Protein AF-A0A7S3PQF5-F1 (afdb_monomer_lite)

Radius of gyration: 13.67 Å; chains: 1; bounding box: 30×28×40 Å

Foldseek 3Di:
DVQLVVLVVVVVVDDPPDDPLVSVLSNLVVCVVVVVLVVLLVCCVVVVVVLVDPDPVSLVSLQSSLLSQLVSCVVVVVLVSNVVSLVSYDCPDPSSVVSVVVNVD

Structure (mmCIF, N/CA/C/O backbone):
data_AF-A0A7S3PQF5-F1
#
_entry.id   AF-A0A7S3PQF5-F1
#
loop_
_atom_site.group_PDB
_atom_site.id
_atom_site.type_symbol
_atom_site.label_atom_id
_atom_site.label_alt_id
_atom_site.label_comp_id
_atom_site.label_asym_id
_atom_site.label_entity_id
_atom_site.label_seq_id
_atom_site.pdbx_PDB_ins_code
_atom_site.Cartn_x
_atom_site.Cartn_y
_atom_site.Cartn_z
_atom_site.occupancy
_atom_site.B_iso_or_equiv
_atom_site.auth_seq_id
_atom_site.auth_comp_id
_atom_site.auth_asym_id
_atom_site.auth_atom_id
_atom_site.pdbx_PDB_model_num
ATOM 1 N N . GLU A 1 1 ? -14.688 -6.769 11.380 1.00 59.69 1 GLU A N 1
ATOM 2 C CA . GLU A 1 1 ? -14.814 -5.324 11.695 1.00 59.69 1 GLU A CA 1
ATOM 3 C C . GLU A 1 1 ? -14.198 -4.900 13.037 1.00 59.69 1 GLU A C 1
ATOM 5 O O . GLU A 1 1 ? -13.772 -3.756 13.149 1.00 59.69 1 GLU A O 1
ATOM 10 N N . GLU A 1 2 ? -14.071 -5.775 14.046 1.00 72.38 2 GLU A N 1
ATOM 11 C CA . GLU A 1 2 ? -13.470 -5.407 15.351 1.00 72.38 2 GLU A CA 1
ATOM 12 C C . GLU A 1 2 ? -12.016 -4.909 15.258 1.00 72.38 2 GLU A C 1
ATOM 14 O O . GLU A 1 2 ? -11.633 -3.976 15.961 1.00 72.38 2 GLU A O 1
ATOM 19 N N . ALA A 1 3 ? -11.219 -5.471 14.342 1.00 71.19 3 ALA A N 1
ATOM 20 C CA . ALA A 1 3 ? -9.831 -5.059 14.139 1.00 71.19 3 ALA A CA 1
ATOM 21 C C . ALA A 1 3 ? -9.707 -3.597 13.669 1.00 71.19 3 ALA A C 1
ATOM 23 O O . ALA A 1 3 ? -8.867 -2.867 14.191 1.00 71.19 3 ALA A O 1
ATOM 24 N N . LEU A 1 4 ? -10.567 -3.144 12.744 1.00 73.19 4 LEU A N 1
ATOM 25 C CA . LEU A 1 4 ? -10.555 -1.756 12.267 1.00 73.19 4 LEU A CA 1
ATOM 26 C C . LEU A 1 4 ? -10.899 -0.791 13.411 1.00 73.19 4 LEU A C 1
ATOM 28 O O . LEU A 1 4 ? -10.153 0.153 13.656 1.00 73.19 4 LEU A O 1
ATOM 32 N N . LYS A 1 5 ? -11.948 -1.103 14.190 1.00 76.19 5 LYS A N 1
ATOM 33 C CA . LYS A 1 5 ? -12.353 -0.302 15.359 1.00 76.19 5 LYS A CA 1
ATOM 34 C C . LYS A 1 5 ? -11.231 -0.161 16.388 1.00 76.19 5 LYS A C 1
ATOM 36 O O . LYS A 1 5 ? -11.052 0.919 16.943 1.00 76.19 5 LYS A O 1
ATOM 41 N N . ALA A 1 6 ? -10.458 -1.221 16.626 1.00 73.00 6 ALA A N 1
ATOM 42 C CA . ALA A 1 6 ? -9.321 -1.175 17.541 1.00 73.00 6 ALA A CA 1
ATOM 43 C C . ALA A 1 6 ? -8.180 -0.278 17.024 1.00 73.00 6 ALA A C 1
ATOM 45 O O . ALA A 1 6 ? -7.560 0.433 17.817 1.00 73.00 6 ALA A O 1
ATOM 46 N N . TYR A 1 7 ? -7.906 -0.288 15.715 1.00 73.19 7 TYR A N 1
ATOM 47 C CA . TYR A 1 7 ? -6.903 0.595 15.116 1.00 73.19 7 TYR A CA 1
ATOM 48 C C . TYR A 1 7 ? -7.358 2.057 15.102 1.00 73.19 7 TYR A C 1
ATOM 50 O O . TYR A 1 7 ? -6.576 2.910 15.512 1.00 73.19 7 TYR A O 1
ATOM 58 N N . ASP A 1 8 ? -8.606 2.350 14.725 1.00 74.38 8 ASP A N 1
ATOM 59 C CA . ASP A 1 8 ? -9.155 3.715 14.763 1.00 74.38 8 ASP A CA 1
ATOM 60 C C . ASP A 1 8 ? -9.210 4.269 16.193 1.00 74.38 8 ASP A C 1
ATOM 62 O O . ASP A 1 8 ? -8.865 5.425 16.426 1.00 74.38 8 ASP A O 1
ATOM 66 N N . ALA A 1 9 ? -9.580 3.443 17.179 1.00 73.81 9 ALA A N 1
ATOM 67 C CA . ALA A 1 9 ? -9.551 3.846 18.583 1.00 73.81 9 ALA A CA 1
ATOM 68 C C . ALA A 1 9 ? -8.127 4.171 19.055 1.00 73.81 9 ALA A C 1
ATOM 70 O O . ALA A 1 9 ? -7.935 5.144 19.775 1.00 73.81 9 ALA A O 1
AT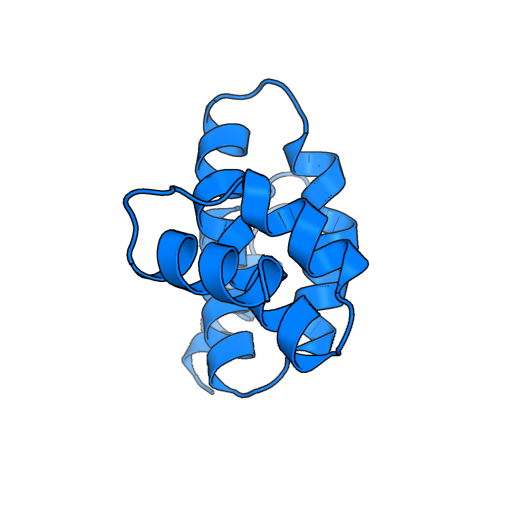OM 71 N N . LYS A 1 10 ? -7.120 3.396 18.629 1.00 70.81 10 LYS A N 1
ATOM 72 C CA . LYS A 1 10 ? -5.718 3.678 18.964 1.00 70.81 10 LYS A CA 1
ATOM 73 C C . LYS A 1 10 ? -5.185 4.915 18.251 1.00 70.81 10 LYS A C 1
ATOM 75 O O . LYS A 1 10 ? -4.495 5.691 18.892 1.00 70.81 10 LYS A O 1
ATOM 80 N N . LEU A 1 11 ? -5.534 5.122 16.982 1.00 66.00 11 LEU A N 1
ATOM 81 C CA . LEU A 1 11 ? -5.160 6.319 16.220 1.00 66.00 11 LEU A CA 1
ATOM 82 C C . LEU A 1 11 ? -5.720 7.599 16.853 1.00 66.00 11 LEU A C 1
ATOM 84 O O . LEU A 1 11 ? -5.007 8.588 16.914 1.00 66.00 11 LEU A O 1
ATOM 88 N N . LYS A 1 12 ? -6.938 7.559 17.410 1.00 65.06 12 LYS A N 1
ATOM 89 C CA . LYS A 1 12 ? -7.529 8.687 18.158 1.00 65.06 12 LYS A CA 1
ATOM 90 C C . LYS A 1 12 ? -6.840 9.000 19.491 1.00 65.06 12 LYS A C 1
ATOM 92 O O . LYS A 1 12 ? -7.054 10.075 20.035 1.00 65.06 12 LYS A O 1
ATOM 97 N N . LEU A 1 13 ? -6.088 8.050 20.047 1.00 61.78 13 LEU A N 1
ATOM 98 C CA . LEU A 1 13 ? -5.368 8.202 21.317 1.00 61.78 13 LEU A CA 1
ATOM 99 C C . LEU A 1 13 ? -3.896 8.579 21.121 1.00 61.78 13 LEU A C 1
ATOM 101 O O . LEU A 1 13 ? -3.211 8.863 22.102 1.00 61.78 13 LEU A O 1
ATOM 105 N N . VAL A 1 14 ? -3.395 8.533 19.887 1.00 61.38 14 VAL A N 1
ATOM 106 C CA . VAL A 1 14 ? -2.037 8.963 19.562 1.00 61.38 14 VAL A CA 1
ATOM 107 C C . VAL A 1 14 ? -2.065 10.468 19.307 1.00 61.38 14 VAL A C 1
ATOM 109 O O . VAL A 1 14 ? -2.930 10.946 18.579 1.00 61.38 14 VAL A O 1
ATOM 112 N N . ASP A 1 15 ? -1.130 11.204 19.914 1.00 55.75 15 ASP A N 1
ATOM 113 C CA . ASP A 1 15 ? -0.863 12.610 19.589 1.00 55.75 15 ASP A CA 1
ATOM 114 C C . ASP A 1 15 ? -0.802 12.803 18.068 1.00 55.75 15 ASP A C 1
ATOM 116 O O . ASP A 1 15 ? -0.079 12.071 17.389 1.00 55.75 15 ASP A O 1
ATOM 120 N N . GLU A 1 16 ? -1.503 13.810 17.541 1.00 53.09 16 GLU A N 1
ATOM 121 C CA . GLU A 1 16 ? -1.546 14.122 16.101 1.00 53.09 16 GLU A CA 1
ATOM 122 C C . GLU A 1 16 ? -0.141 14.313 15.491 1.00 53.09 16 GLU A C 1
ATOM 124 O O . GLU A 1 16 ? 0.068 14.075 14.301 1.00 53.09 16 GLU A O 1
ATOM 129 N N . ASP A 1 17 ? 0.843 14.663 16.325 1.00 50.44 17 ASP A N 1
ATOM 130 C CA . ASP A 1 17 ? 2.247 14.864 15.958 1.00 50.44 17 ASP A CA 1
ATOM 131 C C . ASP A 1 17 ? 3.028 13.544 1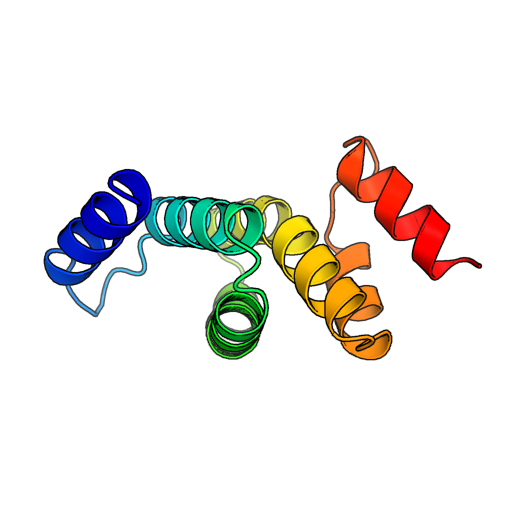5.755 1.00 50.44 17 ASP A C 1
ATOM 133 O O . ASP A 1 17 ? 4.037 13.498 15.046 1.00 50.44 17 ASP A O 1
ATOM 137 N N . LYS A 1 18 ? 2.569 12.427 16.342 1.00 60.12 18 LYS A N 1
ATOM 138 C CA . LYS A 1 18 ? 3.224 11.113 16.235 1.00 60.12 18 LYS A CA 1
ATOM 139 C C . LYS A 1 18 ? 2.499 10.217 15.243 1.00 60.12 18 LYS A C 1
ATOM 141 O O . LYS A 1 18 ? 1.630 9.423 15.585 1.00 60.12 18 LYS A O 1
ATOM 146 N N . LEU A 1 19 ? 2.953 10.261 13.999 1.00 68.62 19 LEU A N 1
ATOM 147 C CA . LEU A 1 19 ? 2.531 9.324 12.965 1.00 68.62 19 LEU A CA 1
ATOM 148 C C . LEU A 1 19 ? 2.962 7.881 13.307 1.00 68.62 19 LEU A C 1
ATOM 150 O O . LEU A 1 19 ? 4.087 7.465 13.021 1.00 68.62 19 LEU A O 1
ATOM 154 N N . ASP A 1 20 ? 2.068 7.086 13.899 1.00 80.00 20 ASP A N 1
ATOM 155 C CA . ASP A 1 20 ? 2.346 5.678 14.202 1.00 80.00 20 ASP A CA 1
ATOM 156 C C . ASP A 1 20 ? 2.160 4.795 12.955 1.00 80.00 20 ASP A C 1
ATOM 158 O O . ASP A 1 20 ? 1.107 4.209 12.687 1.00 80.00 20 ASP A O 1
ATOM 162 N N . LEU A 1 21 ? 3.236 4.685 12.175 1.00 81.94 21 LEU A N 1
ATOM 163 C CA . LEU A 1 21 ? 3.278 3.941 10.912 1.00 81.94 21 LEU A CA 1
ATOM 164 C C . LEU A 1 21 ? 2.868 2.465 11.056 1.00 81.94 21 LEU A C 1
ATOM 166 O O . LEU A 1 21 ? 2.383 1.864 10.094 1.00 81.94 21 LEU A O 1
ATOM 170 N N . LYS A 1 22 ? 3.037 1.859 12.240 1.00 80.81 22 LYS A N 1
ATOM 171 C CA . LYS A 1 22 ? 2.635 0.464 12.477 1.00 80.81 22 LYS A CA 1
ATOM 172 C C . LYS A 1 22 ? 1.121 0.342 12.614 1.00 80.81 22 LYS A C 1
ATOM 174 O O . LYS A 1 22 ? 0.547 -0.592 12.051 1.00 80.81 22 LYS A O 1
ATOM 179 N N . LEU A 1 23 ? 0.481 1.269 13.330 1.00 83.94 23 LEU A N 1
ATOM 180 C CA . LEU A 1 23 ? -0.978 1.310 13.449 1.00 83.94 23 LEU A CA 1
ATOM 181 C C . LEU A 1 23 ? -1.631 1.610 12.099 1.00 83.94 23 LEU A C 1
ATOM 183 O O . LEU A 1 23 ? -2.546 0.888 11.702 1.00 83.94 23 LEU A O 1
ATOM 187 N N . THR A 1 24 ? -1.104 2.584 11.351 1.00 85.69 24 THR A N 1
ATOM 188 C CA . THR A 1 24 ? -1.604 2.922 10.009 1.00 85.69 24 THR A CA 1
ATOM 189 C C . THR A 1 24 ? -1.506 1.735 9.051 1.00 85.69 24 THR A C 1
ATOM 191 O O . THR A 1 24 ? -2.472 1.415 8.359 1.00 85.69 24 THR A O 1
ATOM 194 N N . LEU A 1 25 ? -0.385 1.003 9.061 1.00 86.31 25 LEU A N 1
ATOM 195 C CA . LEU A 1 25 ? -0.237 -0.212 8.255 1.00 86.31 25 LEU A CA 1
ATOM 196 C C . LEU A 1 25 ? -1.242 -1.306 8.661 1.00 86.31 25 LEU A C 1
ATOM 198 O O . LEU A 1 25 ? -1.773 -2.001 7.794 1.00 86.31 25 LEU A O 1
ATOM 202 N N . GLY A 1 26 ? -1.510 -1.463 9.961 1.00 86.31 26 GLY A N 1
ATOM 203 C CA . GLY A 1 26 ? -2.534 -2.378 10.473 1.00 86.31 26 GLY A CA 1
ATOM 204 C C . GLY A 1 26 ? -3.931 -2.024 9.961 1.00 86.31 26 GLY A C 1
ATOM 205 O O . GLY A 1 26 ? -4.602 -2.879 9.380 1.00 86.31 26 GLY A O 1
ATOM 206 N N . ARG A 1 27 ? -4.317 -0.746 10.074 1.00 86.75 27 ARG A N 1
ATOM 207 C CA . ARG A 1 27 ? -5.584 -0.209 9.547 1.00 86.75 27 ARG A CA 1
ATOM 208 C C . ARG A 1 27 ? -5.717 -0.465 8.045 1.00 86.75 27 ARG A C 1
ATOM 210 O O . ARG A 1 27 ? -6.710 -1.043 7.613 1.00 86.75 27 ARG A O 1
ATOM 217 N N . MET A 1 28 ? -4.695 -0.123 7.258 1.00 89.44 28 MET A N 1
ATOM 218 C CA . MET A 1 28 ? -4.689 -0.338 5.805 1.00 89.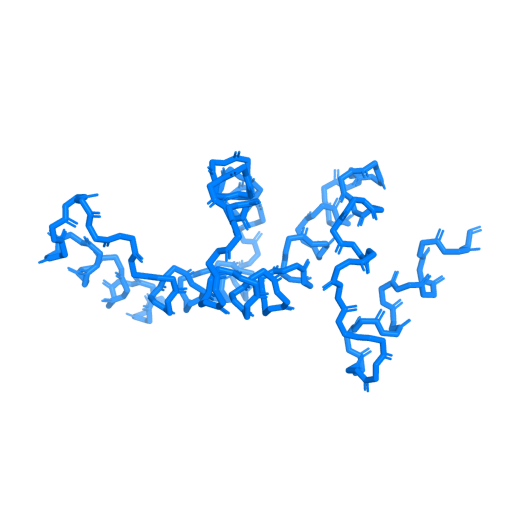44 28 MET A CA 1
ATOM 219 C C . MET A 1 28 ? -4.881 -1.808 5.424 1.00 89.44 28 MET A C 1
ATOM 221 O O . MET A 1 28 ? -5.631 -2.109 4.503 1.00 89.44 28 MET A O 1
ATOM 225 N N . ARG A 1 29 ? -4.235 -2.746 6.130 1.00 87.12 29 ARG A N 1
ATOM 226 C CA . ARG A 1 29 ? -4.415 -4.184 5.866 1.00 87.12 29 ARG A CA 1
ATOM 227 C C . ARG A 1 29 ? -5.849 -4.636 6.121 1.00 87.12 29 ARG A C 1
ATOM 229 O O . ARG A 1 29 ? -6.364 -5.441 5.350 1.00 87.12 29 ARG A O 1
ATOM 236 N N . CYS A 1 30 ? -6.493 -4.110 7.162 1.00 89.25 30 CYS A N 1
ATOM 237 C CA . CYS A 1 30 ? -7.906 -4.370 7.420 1.00 89.25 30 CYS A CA 1
ATOM 238 C C . CYS A 1 30 ? -8.797 -3.795 6.312 1.00 89.25 30 CYS A C 1
ATOM 240 O O . CYS A 1 30 ? -9.651 -4.520 5.814 1.00 89.25 30 CYS A O 1
ATOM 242 N N . LEU A 1 31 ? -8.568 -2.551 5.881 1.00 88.06 31 LEU A N 1
ATOM 243 C CA . LEU A 1 31 ? -9.314 -1.923 4.778 1.00 88.06 31 LEU A CA 1
ATOM 244 C C . LEU A 1 31 ? -9.199 -2.738 3.483 1.00 88.06 31 LE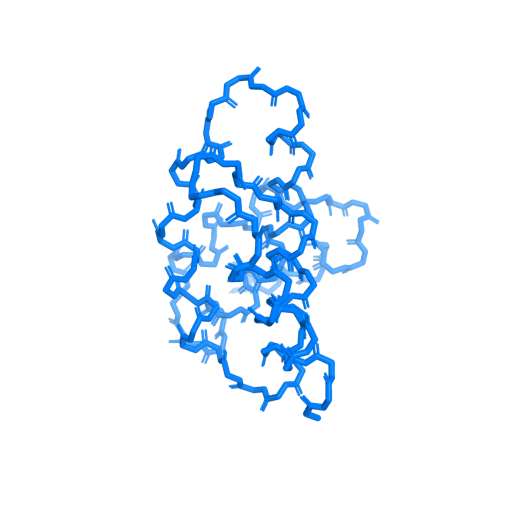U A C 1
ATOM 246 O O . LEU A 1 31 ? -10.198 -3.113 2.878 1.00 88.06 31 LEU A O 1
ATOM 250 N N . VAL A 1 32 ? -7.977 -3.132 3.130 1.00 87.38 32 VAL A N 1
ATOM 251 C CA . VAL A 1 32 ? -7.680 -3.977 1.966 1.00 87.38 32 VAL A CA 1
ATOM 252 C C . VAL A 1 32 ? -8.326 -5.367 2.052 1.00 87.38 32 VAL A C 1
ATOM 254 O O . VAL A 1 32 ? -8.652 -5.951 1.017 1.00 87.38 32 VAL A O 1
ATOM 257 N N . ALA A 1 33 ? -8.505 -5.915 3.256 1.00 86.81 33 ALA A N 1
ATOM 258 C CA . ALA A 1 33 ? -9.223 -7.171 3.470 1.00 86.81 33 ALA A CA 1
ATOM 259 C C . ALA A 1 33 ? -10.749 -7.006 3.369 1.00 86.81 33 ALA A C 1
ATOM 261 O O . ALA A 1 33 ? -11.430 -7.951 2.984 1.00 86.81 33 ALA A O 1
ATOM 262 N N . MET A 1 34 ? -11.274 -5.821 3.692 1.00 88.19 34 MET A N 1
ATOM 263 C CA . MET A 1 34 ? -12.699 -5.489 3.562 1.00 88.19 34 MET A CA 1
ATOM 264 C C . MET A 1 34 ? -13.085 -5.043 2.147 1.00 88.19 34 MET A C 1
ATOM 266 O O . MET A 1 34 ? -14.264 -5.025 1.828 1.00 88.19 34 MET A O 1
ATOM 270 N N . GLY A 1 35 ? -12.106 -4.743 1.288 1.00 86.56 35 GLY A N 1
ATOM 271 C CA . GLY A 1 35 ? -12.350 -4.243 -0.067 1.00 86.56 35 GLY A CA 1
ATOM 272 C C . GLY A 1 35 ? -12.465 -2.719 -0.158 1.00 86.56 35 GLY A C 1
ATOM 273 O O . GLY A 1 35 ? -12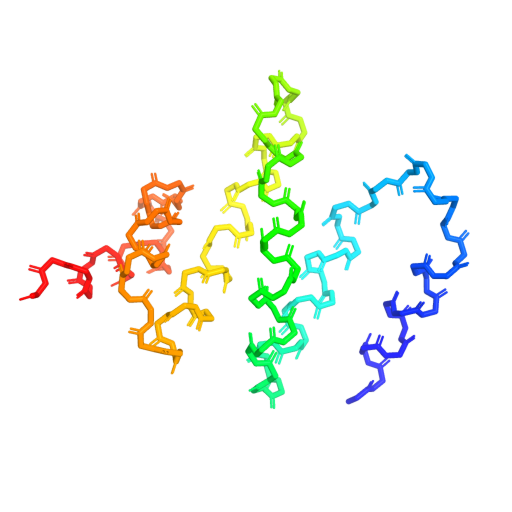.753 -2.195 -1.228 1.00 86.56 35 GLY A O 1
ATOM 274 N N . GLU A 1 36 ? -12.169 -2.011 0.929 1.00 89.38 36 GLU A N 1
ATOM 275 C CA . GLU A 1 36 ? -12.222 -0.550 1.031 1.00 89.38 36 GLU A CA 1
ATOM 276 C C . GLU A 1 36 ? -10.935 0.067 0.455 1.00 89.38 36 GLU A C 1
ATOM 278 O O . GLU A 1 36 ? -10.077 0.585 1.175 1.00 89.38 36 GLU A O 1
ATOM 283 N N . TYR A 1 37 ? -10.736 -0.064 -0.859 1.00 89.81 37 TYR A N 1
ATOM 284 C CA . TYR A 1 37 ? -9.508 0.391 -1.524 1.00 89.81 37 TYR A CA 1
ATOM 285 C C . TYR A 1 37 ? -9.438 1.917 -1.687 1.00 89.81 37 TYR A C 1
ATOM 287 O O . TYR A 1 37 ? -8.338 2.460 -1.733 1.00 89.81 37 TYR A O 1
ATOM 295 N N . GLU A 1 38 ? -10.579 2.611 -1.717 1.00 89.19 38 GLU A N 1
ATOM 296 C CA . GLU A 1 38 ? -10.649 4.079 -1.798 1.00 89.19 38 GLU A CA 1
ATOM 297 C C . GLU A 1 38 ? -9.990 4.758 -0.598 1.00 89.19 38 GLU A C 1
ATOM 299 O O . GLU A 1 38 ? -9.113 5.606 -0.774 1.00 89.19 38 GLU A O 1
ATOM 304 N N . GLU A 1 39 ? -10.303 4.291 0.609 1.00 89.06 39 GLU A N 1
ATOM 305 C CA . GLU A 1 39 ? -9.670 4.760 1.844 1.00 89.06 39 GLU A CA 1
ATOM 306 C C . GLU A 1 39 ? -8.151 4.543 1.823 1.00 89.06 39 GLU A C 1
ATOM 308 O O . GLU A 1 39 ? -7.372 5.389 2.258 1.00 89.06 39 GLU A O 1
ATOM 313 N N . VAL A 1 40 ? -7.699 3.406 1.290 1.00 90.94 40 VAL A N 1
ATOM 314 C CA . VAL A 1 40 ? -6.269 3.073 1.210 1.00 90.94 40 VAL A CA 1
ATOM 315 C C . VAL A 1 40 ? -5.550 3.976 0.211 1.00 90.94 40 VAL A C 1
ATOM 317 O O . VAL A 1 40 ? -4.415 4.383 0.473 1.00 90.94 40 VAL A O 1
ATOM 320 N N . THR A 1 41 ? -6.199 4.322 -0.901 1.00 89.44 41 THR A N 1
ATOM 321 C CA . THR A 1 41 ? -5.666 5.290 -1.862 1.00 89.44 41 THR A CA 1
ATOM 322 C C . THR A 1 41 ? -5.563 6.681 -1.241 1.00 89.44 41 THR A C 1
ATOM 324 O O . THR A 1 41 ? -4.497 7.287 -1.349 1.00 89.44 41 THR A O 1
ATOM 327 N N . ALA A 1 42 ? -6.580 7.146 -0.508 1.00 90.31 42 ALA A N 1
ATOM 328 C CA . ALA A 1 42 ? -6.528 8.431 0.194 1.00 90.31 42 ALA A CA 1
ATOM 329 C C . ALA A 1 42 ? -5.371 8.485 1.212 1.00 90.31 42 ALA A C 1
ATOM 331 O O . ALA A 1 42 ? -4.580 9.430 1.218 1.00 90.31 42 ALA A O 1
ATOM 332 N N . ILE A 1 43 ? -5.191 7.419 2.006 1.00 89.81 43 ILE A N 1
ATOM 333 C CA . ILE A 1 43 ? -4.044 7.289 2.924 1.00 89.81 43 ILE A CA 1
ATOM 334 C C . ILE A 1 43 ? -2.723 7.338 2.151 1.00 89.81 43 ILE A C 1
ATOM 336 O O . ILE A 1 43 ? -1.761 7.946 2.617 1.00 89.81 43 ILE A O 1
ATOM 340 N N . SER A 1 44 ? -2.646 6.701 0.979 1.00 89.88 44 SER A N 1
ATOM 341 C CA . SER A 1 44 ? -1.423 6.701 0.173 1.00 89.88 44 SER A CA 1
ATOM 342 C C . SER A 1 44 ? -1.029 8.109 -0.273 1.00 89.88 44 SER A C 1
ATOM 344 O O . SER A 1 44 ? 0.148 8.453 -0.208 1.00 89.88 44 SER A O 1
ATOM 346 N N . GLU A 1 45 ? -1.991 8.948 -0.656 1.00 89.00 45 GLU A N 1
ATOM 347 C CA . GLU A 1 45 ? -1.729 10.307 -1.138 1.00 89.00 45 GLU A CA 1
ATOM 348 C C . GLU A 1 45 ? -1.233 11.228 -0.020 1.00 89.00 45 GLU A C 1
ATOM 350 O O . GLU A 1 45 ? -0.339 12.043 -0.247 1.00 89.00 45 GLU A O 1
ATOM 355 N N . GLU A 1 46 ? -1.735 11.050 1.202 1.00 87.38 46 GLU A N 1
ATOM 356 C CA . GLU A 1 46 ? -1.276 11.812 2.364 1.00 87.38 46 GLU A CA 1
ATOM 357 C C . GLU A 1 46 ? 0.075 11.311 2.901 1.00 87.38 46 GLU A C 1
ATOM 359 O O . GLU A 1 46 ? 0.968 12.099 3.230 1.00 87.38 46 GLU A O 1
ATOM 364 N N . LEU A 1 47 ? 0.231 9.991 3.015 1.00 87.06 47 LEU A N 1
ATOM 365 C CA . LEU A 1 47 ? 1.339 9.374 3.737 1.00 87.06 47 LEU A CA 1
ATOM 366 C C . LEU A 1 47 ? 2.592 9.227 2.873 1.00 87.06 47 LEU A C 1
ATOM 368 O O . LEU A 1 47 ? 3.711 9.353 3.372 1.00 87.06 47 LEU A O 1
ATOM 372 N N . TRP A 1 48 ? 2.436 8.963 1.574 1.00 88.38 48 TRP A N 1
ATOM 373 C CA . TRP A 1 48 ? 3.563 8.699 0.681 1.00 88.38 48 TRP A CA 1
ATOM 374 C C . TRP A 1 48 ? 4.558 9.865 0.574 1.00 88.38 48 TRP A C 1
ATOM 376 O O . TRP A 1 48 ? 5.763 9.609 0.675 1.00 88.38 48 TRP A O 1
ATOM 386 N N . PRO A 1 49 ? 4.121 11.137 0.462 1.00 86.69 49 PRO A N 1
ATOM 387 C CA . PRO A 1 49 ? 5.028 12.281 0.509 1.00 86.69 49 PRO A CA 1
ATOM 388 C C . PRO A 1 49 ? 5.760 12.402 1.852 1.00 86.69 49 PRO A C 1
ATOM 390 O O . PRO A 1 49 ? 6.958 12.673 1.863 1.00 86.69 49 PRO A O 1
ATOM 393 N N . ARG A 1 50 ? 5.083 12.125 2.978 1.00 83.62 50 ARG A N 1
ATOM 394 C CA . ARG A 1 50 ? 5.679 12.158 4.332 1.00 83.62 50 ARG A CA 1
ATOM 395 C C . ARG A 1 50 ? 6.723 11.050 4.532 1.00 83.62 50 ARG A C 1
ATOM 397 O O . ARG A 1 50 ? 7.674 11.197 5.293 1.00 83.62 50 ARG A O 1
ATOM 404 N N . LEU A 1 51 ? 6.596 9.942 3.806 1.00 81.44 51 LEU A N 1
ATOM 405 C CA . LEU A 1 51 ? 7.557 8.836 3.823 1.00 81.44 51 LEU A CA 1
ATOM 406 C C . LEU A 1 51 ? 8.768 9.043 2.897 1.00 81.44 51 LEU A C 1
ATOM 408 O O . LEU A 1 51 ? 9.659 8.194 2.888 1.00 81.44 51 LEU A O 1
ATOM 412 N N . ASN A 1 52 ? 8.830 10.129 2.112 1.00 72.75 52 ASN A N 1
ATOM 413 C CA . ASN A 1 52 ? 10.003 10.461 1.285 1.00 72.75 52 ASN A CA 1
ATOM 414 C C . ASN A 1 52 ? 11.187 11.018 2.099 1.00 72.75 52 ASN A C 1
ATOM 416 O O . ASN A 1 52 ? 12.271 11.184 1.544 1.00 72.75 52 ASN A O 1
ATOM 420 N N . HIS A 1 53 ? 11.010 11.328 3.386 1.00 70.75 53 HIS A N 1
ATOM 421 C CA . HIS A 1 53 ? 12.098 11.836 4.225 1.00 70.75 53 HIS A CA 1
ATOM 422 C C . HIS A 1 53 ? 13.153 10.752 4.522 1.00 70.75 53 HIS A C 1
ATOM 424 O O . HIS A 1 53 ? 12.816 9.581 4.690 1.00 70.75 53 HIS A O 1
ATOM 430 N N . SER A 1 54 ? 14.427 11.157 4.634 1.00 62.53 54 SER A N 1
ATOM 431 C CA . SER A 1 54 ? 15.612 10.293 4.823 1.00 62.53 54 SER A CA 1
ATOM 432 C C . SER A 1 54 ? 15.707 9.586 6.186 1.00 62.53 54 SER A C 1
ATOM 434 O O . SER A 1 54 ? 16.802 9.232 6.622 1.00 62.53 54 SER A O 1
ATOM 436 N N . ASP A 1 55 ? 14.589 9.380 6.879 1.00 79.50 55 ASP A N 1
ATOM 437 C CA . ASP A 1 55 ? 14.575 8.647 8.138 1.00 79.50 55 ASP A CA 1
ATOM 438 C C . ASP A 1 55 ? 14.544 7.129 7.885 1.00 79.50 55 ASP A C 1
ATOM 440 O O . ASP A 1 55 ? 13.756 6.607 7.087 1.00 79.50 55 ASP A O 1
ATOM 444 N N . ALA A 1 56 ? 15.406 6.387 8.584 1.00 78.44 56 ALA A N 1
ATOM 445 C CA . ALA A 1 56 ? 15.528 4.940 8.416 1.00 78.44 56 ALA A CA 1
ATOM 446 C C . ALA A 1 56 ? 14.233 4.183 8.772 1.00 78.44 56 ALA A C 1
ATOM 448 O O . ALA A 1 56 ? 13.981 3.099 8.234 1.00 78.44 56 ALA A O 1
ATOM 449 N N . SER A 1 57 ? 13.399 4.729 9.664 1.00 77.56 57 SER A N 1
ATOM 450 C CA . SER A 1 57 ? 12.094 4.158 10.001 1.00 77.56 57 SER A CA 1
ATOM 451 C C . SER A 1 57 ? 11.067 4.387 8.884 1.00 77.56 57 SER A C 1
ATOM 453 O O . SER A 1 57 ? 10.324 3.459 8.550 1.00 77.56 57 SER A O 1
ATOM 455 N N . HIS A 1 58 ? 11.098 5.551 8.224 1.00 81.69 58 HIS A N 1
ATOM 456 C CA . HIS A 1 58 ? 10.227 5.874 7.089 1.00 81.69 58 HIS A CA 1
ATOM 457 C C . HIS A 1 58 ? 10.539 4.996 5.874 1.00 81.69 58 HIS A C 1
ATOM 459 O O . HIS A 1 58 ? 9.626 4.440 5.263 1.00 81.69 58 HIS A O 1
ATOM 465 N N . LEU A 1 59 ? 11.823 4.764 5.582 1.00 82.06 59 LEU A N 1
ATOM 466 C CA . LEU A 1 59 ? 12.264 3.837 4.531 1.00 82.06 59 LEU A CA 1
ATOM 467 C C . LEU A 1 59 ? 11.741 2.409 4.753 1.00 82.06 59 LEU A C 1
ATOM 469 O O . LEU A 1 59 ? 11.265 1.764 3.816 1.00 82.06 59 LEU A O 1
ATOM 473 N N . LYS A 1 60 ? 11.791 1.910 5.997 1.00 83.62 60 LYS A N 1
ATOM 474 C CA . LYS A 1 60 ? 11.238 0.591 6.350 1.00 83.62 60 LYS A CA 1
ATOM 475 C C . LYS A 1 60 ? 9.719 0.556 6.189 1.00 83.62 60 LYS A C 1
ATOM 477 O O . LYS A 1 60 ? 9.194 -0.387 5.599 1.00 83.62 60 LYS A O 1
ATOM 482 N N . ALA A 1 61 ? 9.012 1.577 6.671 1.00 84.44 61 ALA A N 1
ATOM 483 C CA . ALA A 1 61 ? 7.560 1.662 6.535 1.00 84.44 61 ALA A CA 1
ATOM 484 C C . ALA A 1 61 ? 7.128 1.704 5.065 1.00 84.44 61 ALA A C 1
ATOM 486 O O . ALA A 1 61 ? 6.234 0.957 4.670 1.00 84.44 61 ALA A O 1
ATOM 487 N N . ARG A 1 62 ? 7.831 2.480 4.233 1.00 87.31 62 ARG A N 1
ATOM 488 C CA . ARG A 1 62 ? 7.589 2.575 2.791 1.00 87.31 62 ARG A CA 1
ATOM 489 C C . ARG A 1 62 ? 7.642 1.207 2.114 1.00 87.31 62 ARG A C 1
ATOM 491 O O . ARG A 1 62 ? 6.726 0.880 1.369 1.00 87.31 62 ARG A O 1
ATOM 498 N N . LYS A 1 63 ? 8.645 0.376 2.422 1.00 86.38 63 LYS A N 1
ATOM 499 C CA . LYS A 1 63 ? 8.748 -0.994 1.879 1.00 86.38 63 LYS A CA 1
ATOM 500 C C . LYS A 1 63 ? 7.548 -1.871 2.246 1.00 86.38 63 LYS A C 1
ATOM 502 O O . LYS A 1 63 ? 7.109 -2.681 1.436 1.00 86.38 63 LYS A O 1
ATOM 507 N N . HIS A 1 64 ? 7.008 -1.712 3.455 1.00 86.69 64 HIS A N 1
ATOM 508 C CA . HIS A 1 64 ? 5.851 -2.484 3.916 1.00 86.69 64 HIS A CA 1
ATOM 509 C C . HIS A 1 64 ? 4.506 -1.947 3.412 1.00 86.69 64 HIS A C 1
ATOM 511 O O . HIS A 1 64 ? 3.566 -2.728 3.264 1.00 86.69 64 HIS A O 1
ATOM 517 N N . MET A 1 65 ? 4.404 -0.642 3.157 1.00 89.75 65 MET A N 1
ATOM 518 C CA . MET A 1 65 ? 3.180 0.023 2.697 1.00 89.75 65 MET A CA 1
ATOM 519 C C . MET A 1 65 ? 3.045 0.030 1.170 1.00 89.75 65 MET A C 1
ATOM 521 O O . MET A 1 65 ? 1.938 -0.122 0.663 1.00 89.75 65 MET A O 1
ATOM 525 N N . ALA A 1 66 ? 4.160 0.106 0.439 1.00 90.75 66 ALA A N 1
ATOM 526 C CA . ALA A 1 66 ? 4.207 0.060 -1.022 1.00 90.75 66 ALA A CA 1
ATOM 527 C C . ALA A 1 66 ? 3.367 -1.068 -1.659 1.00 90.75 66 ALA A C 1
ATOM 529 O O . ALA A 1 66 ? 2.594 -0.759 -2.563 1.00 90.75 66 ALA A O 1
ATOM 530 N N . PRO A 1 67 ? 3.428 -2.345 -1.219 1.00 90.31 67 PRO A N 1
ATOM 531 C CA . PRO A 1 67 ? 2.613 -3.394 -1.837 1.00 90.31 67 PRO A CA 1
ATOM 532 C C . PRO A 1 67 ? 1.112 -3.208 -1.572 1.00 90.31 67 PRO A C 1
ATOM 534 O O . PRO A 1 67 ? 0.288 -3.552 -2.414 1.00 90.31 67 PRO A O 1
ATOM 537 N N . VAL A 1 68 ? 0.750 -2.624 -0.425 1.00 90.69 68 VAL A N 1
ATOM 538 C CA . VAL A 1 68 ? -0.645 -2.337 -0.066 1.00 90.69 68 VAL A CA 1
ATOM 539 C C . VAL A 1 68 ? -1.201 -1.225 -0.960 1.00 90.69 68 VAL A C 1
ATOM 541 O O . VAL A 1 68 ? -2.290 -1.374 -1.512 1.00 90.69 68 VAL A O 1
ATOM 544 N N . PHE A 1 69 ? -0.423 -0.161 -1.175 1.00 92.19 69 PHE A N 1
ATOM 545 C CA . PHE A 1 69 ? -0.779 0.932 -2.083 1.00 92.19 69 PHE A CA 1
ATOM 546 C C . PHE A 1 69 ? -0.821 0.488 -3.547 1.00 92.19 69 PHE A C 1
ATOM 548 O O . PHE A 1 69 ? -1.764 0.814 -4.260 1.00 92.19 69 PHE A O 1
ATOM 555 N N . ALA A 1 70 ? 0.148 -0.319 -3.987 1.00 91.75 70 ALA A N 1
ATOM 556 C CA . ALA A 1 70 ? 0.152 -0.892 -5.330 1.00 91.75 70 ALA A CA 1
ATOM 557 C C . ALA A 1 70 ? -1.096 -1.750 -5.588 1.00 91.75 70 ALA A C 1
ATOM 559 O O . ALA A 1 70 ? -1.700 -1.643 -6.652 1.00 91.75 70 ALA A O 1
ATOM 560 N N . ARG A 1 71 ? -1.515 -2.565 -4.609 1.00 89.75 71 ARG A N 1
ATOM 561 C CA . ARG A 1 71 ? -2.744 -3.362 -4.715 1.00 89.75 71 ARG A CA 1
ATOM 562 C C . ARG A 1 71 ? -3.991 -2.480 -4.809 1.00 89.75 71 ARG A C 1
ATOM 564 O O . ARG A 1 71 ? -4.843 -2.761 -5.643 1.00 89.75 71 ARG A O 1
ATOM 571 N N . ALA A 1 72 ? -4.097 -1.435 -3.987 1.00 91.31 72 ALA A N 1
ATOM 572 C CA . ALA A 1 72 ? -5.226 -0.503 -4.045 1.00 91.31 72 ALA A CA 1
ATOM 573 C C . ALA A 1 72 ? -5.301 0.213 -5.405 1.00 91.31 72 ALA A C 1
ATOM 575 O O . ALA A 1 72 ? -6.354 0.212 -6.039 1.00 91.31 72 ALA A O 1
ATOM 576 N N . ALA A 1 73 ? -4.165 0.709 -5.903 1.00 92.00 73 ALA A N 1
ATOM 577 C CA . ALA A 1 73 ? -4.071 1.339 -7.218 1.00 92.00 73 ALA A CA 1
ATOM 578 C C . ALA A 1 73 ? -4.450 0.375 -8.356 1.00 92.00 73 ALA A C 1
ATOM 580 O O . ALA A 1 73 ? -5.158 0.765 -9.282 1.00 92.00 73 ALA A O 1
ATOM 581 N N . TRP A 1 74 ? -4.046 -0.898 -8.264 1.00 90.81 74 TRP A N 1
ATOM 582 C CA . TRP A 1 74 ? -4.426 -1.918 -9.242 1.00 90.81 74 TRP A CA 1
ATOM 583 C C . TRP A 1 74 ? -5.942 -2.140 -9.294 1.00 90.81 74 TRP A C 1
ATOM 585 O O . TRP A 1 74 ? -6.521 -2.128 -10.377 1.00 90.81 74 TRP A O 1
ATOM 595 N N . VAL A 1 75 ? -6.602 -2.280 -8.137 1.00 90.75 75 VAL A N 1
ATOM 596 C CA . VAL A 1 75 ? -8.064 -2.468 -8.071 1.00 90.75 75 VAL A CA 1
ATOM 597 C C . VAL A 1 75 ? -8.818 -1.256 -8.623 1.00 90.75 75 VAL A C 1
ATOM 599 O O . VAL A 1 75 ? -9.866 -1.407 -9.246 1.00 90.75 75 VAL A O 1
ATOM 602 N N . GLN A 1 76 ? -8.263 -0.059 -8.450 1.00 89.88 76 GLN A N 1
ATOM 603 C CA . GLN A 1 76 ? -8.829 1.177 -8.986 1.00 89.88 76 GLN A CA 1
ATOM 604 C C . GLN A 1 76 ? -8.477 1.443 -10.456 1.00 89.88 76 GLN A C 1
ATOM 606 O O . GLN A 1 76 ? -8.868 2.475 -10.991 1.00 89.88 76 GLN A O 1
ATOM 611 N N . ASN A 1 77 ? -7.771 0.527 -11.129 1.00 91.31 77 ASN A N 1
ATOM 612 C CA . ASN A 1 77 ? -7.264 0.708 -12.493 1.00 91.31 77 ASN A CA 1
ATOM 613 C C . ASN A 1 77 ? -6.320 1.922 -12.655 1.00 91.31 77 ASN A C 1
ATOM 615 O O . ASN A 1 77 ? -6.092 2.391 -13.772 1.00 91.31 77 ASN A O 1
ATOM 619 N N . ASP A 1 78 ? -5.718 2.411 -11.565 1.00 91.88 78 ASP A N 1
ATOM 620 C CA . ASP A 1 78 ? -4.703 3.466 -11.597 1.00 91.88 78 ASP A CA 1
ATOM 621 C C . ASP A 1 78 ? -3.308 2.854 -11.796 1.00 91.88 78 ASP A C 1
ATOM 623 O O . ASP A 1 78 ? -2.483 2.704 -10.887 1.00 91.88 78 ASP A O 1
ATOM 627 N N . TRP A 1 79 ? -3.037 2.485 -13.045 1.00 90.38 79 TRP A N 1
ATOM 628 C CA . TRP A 1 79 ? -1.769 1.884 -13.454 1.00 90.38 79 TRP A CA 1
ATOM 629 C C . TRP A 1 79 ? -0.562 2.807 -13.245 1.00 90.38 79 TRP A C 1
ATOM 631 O O . TRP A 1 79 ? 0.563 2.329 -13.078 1.00 90.38 79 TRP A O 1
ATOM 641 N N . HIS A 1 80 ? -0.771 4.126 -13.249 1.00 91.25 80 HIS A N 1
ATOM 642 C CA . HIS A 1 80 ? 0.296 5.094 -13.018 1.00 91.25 80 HIS A CA 1
ATOM 643 C C . HIS A 1 80 ? 0.762 5.045 -11.557 1.00 91.25 80 HIS A C 1
ATOM 645 O O . HIS A 1 80 ? 1.953 4.841 -11.300 1.00 91.25 80 HIS A O 1
ATOM 651 N N . LYS A 1 81 ? -0.173 5.139 -10.602 1.00 89.81 81 LYS A N 1
ATOM 652 C CA . LYS A 1 81 ? 0.135 4.999 -9.170 1.00 89.81 81 LYS A CA 1
ATOM 653 C C . LYS A 1 81 ? 0.666 3.607 -8.840 1.00 89.81 81 LYS A C 1
ATOM 655 O O . LYS A 1 81 ? 1.630 3.480 -8.085 1.00 89.81 81 LYS A O 1
ATOM 660 N N . MET A 1 82 ? 0.123 2.557 -9.460 1.00 90.75 82 MET A N 1
ATOM 661 C CA . MET A 1 82 ? 0.630 1.196 -9.272 1.00 90.75 82 MET A CA 1
ATOM 662 C C . MET A 1 82 ? 2.127 1.106 -9.609 1.00 90.75 82 MET A C 1
ATOM 664 O O . MET A 1 82 ? 2.913 0.647 -8.779 1.00 90.75 82 MET A O 1
ATOM 668 N N . ARG A 1 83 ? 2.554 1.626 -10.770 1.00 90.38 83 ARG A N 1
ATOM 669 C CA . ARG A 1 83 ? 3.975 1.672 -11.161 1.00 90.38 83 ARG A CA 1
ATOM 670 C C . ARG A 1 83 ? 4.839 2.438 -10.163 1.00 90.38 83 ARG A C 1
ATOM 672 O O . ARG A 1 83 ? 5.926 1.976 -9.818 1.00 90.38 83 ARG A O 1
ATOM 679 N N . GLN A 1 84 ? 4.349 3.569 -9.662 1.00 90.75 84 GLN A N 1
ATOM 680 C CA . GLN A 1 84 ? 5.061 4.383 -8.675 1.00 90.75 84 GLN A CA 1
ATOM 681 C C . GLN A 1 84 ? 5.341 3.617 -7.372 1.00 90.75 84 GLN A C 1
ATOM 683 O O . GLN A 1 84 ? 6.414 3.765 -6.781 1.00 90.75 84 GLN A O 1
ATOM 688 N N . PHE A 1 85 ? 4.402 2.793 -6.907 1.00 90.44 85 PHE A N 1
ATOM 689 C CA . PHE A 1 85 ? 4.566 2.049 -5.658 1.00 90.44 85 PHE A CA 1
ATOM 690 C C . PHE A 1 85 ? 5.374 0.760 -5.839 1.00 90.44 85 PHE A C 1
ATOM 692 O O . PHE A 1 85 ? 6.219 0.446 -5.001 1.00 90.44 85 PHE A O 1
ATOM 699 N N . VAL A 1 86 ? 5.188 0.050 -6.955 1.00 89.12 86 VAL A N 1
ATOM 700 C CA . VAL A 1 86 ? 5.829 -1.246 -7.239 1.00 89.12 86 VAL A CA 1
ATOM 701 C C . VAL A 1 86 ? 7.361 -1.178 -7.273 1.00 89.12 86 VAL A C 1
ATOM 703 O O . VAL A 1 86 ? 8.040 -2.110 -6.837 1.00 89.12 86 VAL A O 1
ATOM 706 N N . VAL A 1 87 ? 7.951 -0.062 -7.705 1.00 87.69 87 VAL A N 1
ATOM 707 C CA . VAL A 1 87 ? 9.421 0.083 -7.679 1.00 87.69 87 VAL A CA 1
ATOM 708 C C . VAL A 1 87 ? 9.995 0.096 -6.254 1.00 87.69 87 VAL A C 1
ATOM 710 O O . VAL A 1 87 ? 11.170 -0.201 -6.063 1.00 87.69 87 VAL A O 1
ATOM 713 N N . HIS A 1 88 ? 9.166 0.375 -5.243 1.00 86.19 88 HIS A N 1
ATOM 714 C CA . HIS A 1 88 ? 9.557 0.433 -3.832 1.00 86.19 88 HIS A CA 1
ATOM 715 C C . HIS A 1 88 ? 9.212 -0.840 -3.045 1.00 86.19 88 HIS A C 1
ATOM 717 O O . HIS A 1 88 ? 9.528 -0.925 -1.855 1.00 86.19 88 HIS A O 1
ATOM 723 N N . THR A 1 89 ? 8.561 -1.823 -3.674 1.00 84.19 89 THR A N 1
ATOM 724 C CA . THR A 1 89 ? 8.309 -3.127 -3.053 1.00 84.19 89 THR A CA 1
ATOM 725 C C . THR A 1 89 ? 9.572 -3.974 -3.072 1.00 84.19 89 THR A C 1
ATOM 727 O O . THR A 1 89 ? 10.333 -3.928 -4.040 1.00 84.19 89 THR A O 1
ATOM 730 N N . ASP A 1 90 ? 9.752 -4.793 -2.039 1.00 80.38 90 ASP A N 1
ATOM 731 C CA . ASP A 1 90 ? 10.817 -5.793 -2.010 1.00 80.38 90 ASP A CA 1
ATOM 732 C C . ASP A 1 90 ? 10.614 -6.815 -3.138 1.00 80.38 90 ASP A C 1
ATOM 734 O O . ASP A 1 90 ? 9.570 -7.463 -3.214 1.00 80.38 90 ASP A O 1
ATOM 738 N N . GLU A 1 91 ? 11.595 -6.928 -4.030 1.00 72.44 91 GLU A N 1
ATOM 739 C CA . GLU A 1 91 ? 11.561 -7.843 -5.174 1.00 72.44 91 GLU A CA 1
ATOM 740 C C . GLU A 1 91 ? 11.607 -9.319 -4.768 1.00 72.44 91 GLU A C 1
ATOM 742 O O . GLU A 1 91 ? 11.088 -10.167 -5.490 1.00 72.44 91 GLU A O 1
ATOM 747 N N . ASN A 1 92 ? 12.164 -9.621 -3.593 1.00 73.44 92 ASN A N 1
ATOM 748 C CA . ASN A 1 92 ? 12.263 -10.982 -3.073 1.00 73.44 92 ASN A CA 1
ATOM 749 C C . ASN A 1 92 ? 10.992 -11.402 -2.328 1.00 73.44 92 ASN A C 1
ATOM 751 O O . ASN A 1 92 ? 10.778 -12.584 -2.059 1.00 73.44 92 ASN A O 1
ATOM 755 N N . ALA A 1 93 ? 10.126 -10.445 -1.984 1.00 78.50 93 ALA A N 1
ATOM 756 C CA . ALA A 1 93 ? 8.833 -10.750 -1.403 1.00 78.50 93 ALA A CA 1
ATOM 757 C C . ALA A 1 93 ? 7.863 -11.206 -2.501 1.00 78.50 93 ALA A C 1
ATOM 759 O O . ALA A 1 93 ? 7.682 -10.519 -3.504 1.00 78.50 93 ALA A O 1
ATOM 760 N N . MET A 1 94 ? 7.153 -12.313 -2.261 1.00 80.75 94 MET A N 1
ATOM 761 C CA . MET A 1 94 ? 6.169 -12.884 -3.197 1.00 80.75 94 MET A CA 1
ATOM 762 C C . MET A 1 94 ? 5.160 -11.853 -3.732 1.00 80.75 94 MET A C 1
ATOM 764 O O . MET A 1 94 ? 4.794 -11.882 -4.905 1.00 80.75 94 MET A O 1
ATOM 768 N N . GLN A 1 95 ? 4.716 -10.913 -2.891 1.00 76.94 95 GLN A N 1
ATOM 769 C CA . GLN A 1 95 ? 3.804 -9.858 -3.341 1.00 76.94 95 GLN A CA 1
ATOM 770 C C . GLN A 1 95 ? 4.484 -8.851 -4.276 1.00 76.94 95 GLN A C 1
ATOM 772 O O . GLN A 1 95 ? 3.872 -8.428 -5.250 1.00 76.94 95 GLN A O 1
ATOM 777 N N . GLY A 1 96 ? 5.740 -8.486 -4.013 1.00 77.56 96 GLY A N 1
ATOM 778 C CA . GLY A 1 96 ? 6.481 -7.548 -4.853 1.00 77.56 96 GLY A CA 1
ATOM 779 C C . GLY A 1 96 ? 6.790 -8.127 -6.231 1.00 77.56 96 GLY A C 1
ATOM 780 O O . GLY A 1 96 ? 6.549 -7.461 -7.236 1.00 77.56 96 GLY A O 1
ATOM 781 N N . SER A 1 97 ? 7.241 -9.383 -6.298 1.00 82.62 97 SER A N 1
ATOM 782 C CA . SER A 1 97 ? 7.505 -10.057 -7.575 1.00 82.62 97 SER A CA 1
ATOM 783 C C . SER A 1 97 ? 6.237 -10.211 -8.424 1.00 82.62 97 SER A C 1
ATOM 785 O O . SER A 1 97 ? 6.256 -9.908 -9.616 1.00 82.62 97 SER A O 1
ATOM 787 N N . THR A 1 98 ? 5.111 -10.580 -7.805 1.00 83.06 98 THR A N 1
ATOM 788 C CA . THR A 1 98 ? 3.815 -10.704 -8.497 1.00 83.06 98 THR A CA 1
ATOM 789 C C . THR A 1 98 ? 3.332 -9.357 -9.042 1.00 83.06 98 THR A C 1
ATOM 791 O O . THR A 1 98 ? 2.941 -9.263 -10.203 1.00 83.06 98 THR A O 1
ATOM 794 N N . LEU A 1 99 ? 3.395 -8.289 -8.239 1.00 83.81 99 LEU A N 1
ATOM 795 C CA . LEU A 1 99 ? 2.971 -6.951 -8.669 1.00 83.81 99 LEU A CA 1
ATOM 796 C C . LEU A 1 99 ? 3.855 -6.392 -9.796 1.00 83.81 99 LEU A C 1
ATOM 798 O O . LEU A 1 99 ? 3.344 -5.729 -10.697 1.00 83.81 99 LEU A O 1
ATOM 802 N N . ARG A 1 1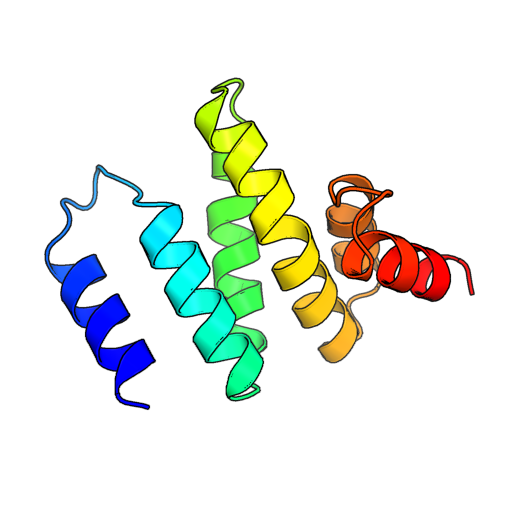00 ? 5.162 -6.685 -9.780 1.00 82.88 100 ARG A N 1
ATOM 803 C CA . ARG A 1 100 ? 6.082 -6.336 -10.877 1.00 82.88 100 ARG A CA 1
ATOM 804 C C . ARG A 1 100 ? 5.746 -7.073 -12.165 1.00 82.88 100 ARG A C 1
ATOM 806 O O . ARG A 1 100 ? 5.754 -6.447 -13.219 1.00 82.88 100 ARG A O 1
ATOM 813 N N . ALA A 1 101 ? 5.417 -8.361 -12.077 1.00 86.25 101 ALA A N 1
ATOM 814 C CA . ALA A 1 101 ? 4.999 -9.139 -13.237 1.00 86.25 101 ALA A CA 1
ATOM 815 C C . ALA A 1 101 ? 3.721 -8.565 -13.869 1.00 86.25 101 ALA A C 1
ATOM 817 O O . ALA A 1 101 ? 3.674 -8.406 -15.080 1.00 86.25 101 ALA A O 1
ATOM 818 N N . ILE A 1 102 ? 2.730 -8.177 -13.055 1.00 86.38 102 ILE A N 1
ATOM 819 C CA . ILE A 1 102 ? 1.472 -7.583 -13.543 1.00 86.38 102 ILE A CA 1
ATOM 820 C C . ILE A 1 102 ? 1.716 -6.265 -14.291 1.00 86.38 102 ILE A C 1
ATOM 822 O O . ILE A 1 102 ? 1.094 -6.016 -15.314 1.00 86.38 102 ILE A O 1
ATOM 826 N N . VAL A 1 103 ? 2.620 -5.422 -13.790 1.00 85.38 103 VAL A N 1
ATOM 827 C CA . VAL A 1 103 ? 2.956 -4.130 -14.411 1.00 85.38 103 VAL A CA 1
ATOM 828 C C . VAL A 1 103 ? 3.741 -4.277 -15.722 1.00 85.38 103 VAL A C 1
ATOM 830 O O . VAL A 1 103 ? 3.760 -3.340 -16.518 1.00 85.38 103 VAL A O 1
ATOM 833 N N . ALA A 1 104 ? 4.425 -5.405 -15.917 1.00 83.56 104 ALA A N 1
ATOM 834 C CA . ALA A 1 104 ? 5.244 -5.673 -17.097 1.00 83.56 104 ALA A CA 1
ATOM 835 C C . ALA A 1 104 ? 4.463 -6.296 -18.271 1.00 83.56 104 ALA A C 1
ATOM 837 O O . ALA A 1 104 ? 5.052 -6.481 -19.336 1.00 83.56 104 ALA A O 1
ATOM 838 N N . LEU A 1 105 ? 3.185 -6.640 -18.062 1.00 73.75 105 LEU A N 1
ATOM 839 C CA . LEU A 1 105 ? 2.248 -7.080 -19.103 1.00 73.75 105 LEU A CA 1
ATOM 840 C C . LEU A 1 105 ? 1.765 -5.892 -19.942 1.00 73.75 105 LEU A C 1
ATOM 842 O O . LEU A 1 105 ? 1.635 -6.086 -21.170 1.00 73.75 105 LEU A O 1
#

Secondary structure (DSSP, 8-state):
-HHHHHHHHHHTTS-TT---HHHHHHHHHHHHHHT-HHHHHHHHHHHHHHTTSS-HHHHHHHHHHHHHHHHHHHHTT-HHHHHHHHTTS-TTSHHHHHHHHHHT-

Sequence (105 aa):
EEALKAYDAKLKLVDEDKLDLKLTLGRMRCLVAMGEYEEVTAISEELWPRLNHSDASHLKARKHMAPVFARAAWVQNDWHKMRQFVVHTDENAMQGSTLRAIVAL

pLDDT: mean 82.11, std 9.59, range [50.44, 92.19]

Organism: NCBI:txid215587